Protein AF-A0A965IN79-F1 (afdb_monomer_lite)

Secondary structure (DSSP, 8-state):
-EEEE-TTSPEEEE-TT---HHHHHHHTT--GGGGS-SSSSTTTS--TTS--S--SS-HHHHHHHHHHHHHHHHHHHHHHHTTPPPPHHHHHHHHHHHHHHHHHHHHHT-

Sequence (110 aa):
MAIREADDGRVLLHCFAGCETASVLGAVGMDMTDLFPPDRKRQEYPVTGKPAMKPAFFASDLMRIIHFEALVVQIVAFDLANGKPVTEETRERMLTAYERIDEAVRYANV

Foldseek 3Di:
DDWDQDPQGFIDDDDPVPDDPQVVQVVVPHGPPVRHDPPPCVVVPPPPDPPPPPQPDDPVRLVVLLVVLVVLLVVVVVCVVVVHDQDPVSVVSNVVSVVSNVVSCVSVVD

pLDDT: mean 86.66, std 14.9, range [46.75, 98.31]

Radius of gyration: 29.57 Å; chains: 1; bounding box: 60×20×70 Å

Structure (mmCIF, N/CA/C/O backbone):
data_AF-A0A965IN79-F1
#
_entry.id   AF-A0A965IN79-F1
#
loop_
_atom_site.group_PDB
_atom_site.id
_atom_site.type_symbol
_atom_site.label_atom_id
_atom_site.label_alt_id
_atom_site.label_comp_id
_atom_site.label_asym_id
_atom_site.label_entity_id
_atom_site.label_seq_id
_atom_site.pdbx_PDB_ins_code
_atom_site.Cartn_x
_atom_site.Cartn_y
_atom_site.Cartn_z
_atom_site.occupancy
_atom_site.B_iso_or_equiv
_atom_site.auth_seq_id
_atom_site.auth_comp_id
_atom_site.auth_asym_id
_atom_site.auth_atom_id
_atom_site.pdbx_PDB_model_num
ATOM 1 N N . MET A 1 1 ? 41.118 -10.030 -38.357 1.00 83.12 1 MET A N 1
ATOM 2 C CA . MET A 1 1 ? 39.877 -9.260 -38.110 1.00 83.12 1 MET A CA 1
ATOM 3 C C . MET A 1 1 ? 38.918 -9.542 -39.256 1.00 83.12 1 M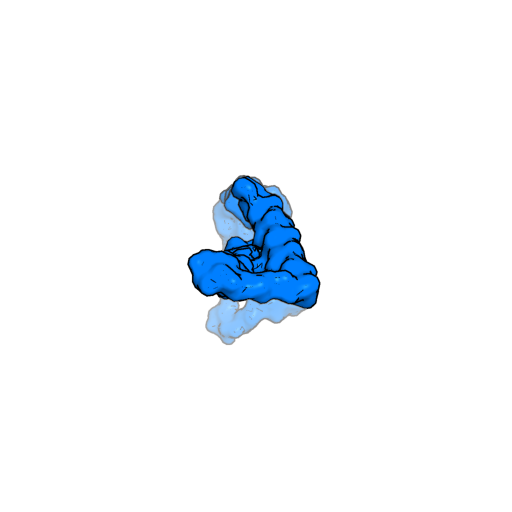ET A C 1
ATOM 5 O O . MET A 1 1 ? 39.407 -9.704 -40.366 1.00 83.12 1 MET A O 1
ATOM 9 N N . ALA A 1 2 ? 37.614 -9.659 -39.005 1.00 90.25 2 ALA A N 1
ATOM 10 C CA . ALA A 1 2 ? 36.589 -9.835 -40.038 1.00 90.25 2 ALA A CA 1
ATOM 11 C C . ALA A 1 2 ? 35.523 -8.740 -39.926 1.00 90.25 2 ALA A C 1
ATOM 13 O O . ALA A 1 2 ? 35.146 -8.367 -38.814 1.00 90.25 2 ALA A O 1
ATOM 14 N N . ILE A 1 3 ? 35.058 -8.253 -41.079 1.00 92.56 3 ILE A N 1
ATOM 15 C CA . ILE A 1 3 ? 33.974 -7.275 -41.206 1.00 92.56 3 ILE A CA 1
ATOM 16 C C . ILE A 1 3 ? 33.019 -7.782 -42.285 1.00 92.56 3 ILE A C 1
ATOM 18 O O . ILE A 1 3 ? 33.473 -8.167 -43.363 1.00 92.56 3 ILE A O 1
ATOM 22 N N . ARG A 1 4 ? 31.716 -7.810 -42.004 1.00 93.50 4 ARG A N 1
ATOM 23 C CA . ARG A 1 4 ? 30.691 -8.200 -42.978 1.00 93.50 4 ARG A CA 1
ATOM 24 C C . ARG A 1 4 ? 29.404 -7.417 -42.755 1.00 93.50 4 ARG A C 1
ATOM 26 O O . ARG A 1 4 ? 28.977 -7.259 -41.619 1.00 93.50 4 ARG A O 1
ATOM 33 N N . GLU A 1 5 ? 28.755 -7.013 -43.839 1.00 92.50 5 GLU A N 1
ATOM 34 C CA . GLU A 1 5 ? 27.378 -6.520 -43.812 1.00 92.50 5 GLU A CA 1
ATOM 35 C C . GLU A 1 5 ? 26.395 -7.704 -43.843 1.00 92.50 5 GLU A C 1
ATOM 37 O O . GLU A 1 5 ? 26.535 -8.634 -44.645 1.00 92.50 5 GLU A O 1
ATOM 42 N N . ALA A 1 6 ? 25.441 -7.710 -42.916 1.00 88.38 6 ALA A N 1
ATOM 43 C CA . ALA A 1 6 ? 24.333 -8.652 -42.889 1.00 88.38 6 ALA A CA 1
ATOM 44 C C . ALA A 1 6 ? 23.234 -8.206 -43.863 1.00 88.38 6 ALA A C 1
ATOM 46 O O . ALA A 1 6 ? 23.076 -7.016 -44.120 1.00 88.38 6 ALA A O 1
ATOM 47 N N . ASP A 1 7 ? 22.405 -9.148 -44.316 1.00 86.44 7 ASP A N 1
ATOM 48 C CA . ASP A 1 7 ? 21.307 -8.902 -45.275 1.00 86.44 7 ASP A CA 1
ATOM 49 C C . ASP A 1 7 ? 20.280 -7.860 -44.786 1.00 86.44 7 ASP A C 1
ATOM 51 O O . ASP A 1 7 ? 19.432 -7.371 -45.527 1.00 86.44 7 ASP A O 1
ATOM 55 N N . ASP A 1 8 ? 20.366 -7.519 -43.507 1.00 79.69 8 ASP A N 1
ATOM 56 C CA . ASP A 1 8 ? 19.473 -6.653 -42.773 1.00 79.69 8 ASP A CA 1
ATOM 57 C C . ASP A 1 8 ? 20.100 -5.280 -42.431 1.00 79.69 8 ASP A C 1
ATOM 59 O O . ASP A 1 8 ? 19.588 -4.550 -41.572 1.00 79.69 8 ASP A O 1
ATOM 63 N N . GLY A 1 9 ? 21.220 -4.958 -43.093 1.00 85.25 9 GLY A N 1
ATOM 64 C CA . GLY A 1 9 ? 21.935 -3.680 -43.055 1.00 85.25 9 GLY A CA 1
ATOM 65 C C . GLY A 1 9 ? 22.851 -3.474 -41.847 1.00 85.25 9 GLY A C 1
ATOM 66 O O . GLY A 1 9 ? 23.405 -2.390 -41.691 1.00 85.25 9 GLY A O 1
ATOM 67 N N . ARG A 1 10 ? 22.993 -4.464 -40.954 1.00 90.50 10 ARG A N 1
ATOM 68 C CA . ARG A 1 10 ? 23.922 -4.389 -39.811 1.00 90.50 10 ARG A CA 1
ATOM 69 C C . ARG A 1 10 ? 25.344 -4.741 -40.230 1.00 90.50 10 ARG A C 1
ATOM 71 O O . ARG A 1 10 ? 25.551 -5.696 -40.974 1.00 90.50 10 ARG A O 1
ATOM 78 N N . VAL A 1 11 ? 26.327 -4.056 -39.659 1.00 92.12 11 VAL A N 1
ATOM 79 C CA . VAL A 1 11 ? 27.747 -4.380 -39.825 1.00 92.12 11 VAL A CA 1
ATOM 80 C C . VAL A 1 11 ? 28.210 -5.260 -38.664 1.00 92.12 11 VAL A C 1
ATOM 82 O O . VAL A 1 11 ? 28.186 -4.861 -37.502 1.00 92.12 11 VAL A O 1
ATOM 85 N N . LEU A 1 12 ? 28.644 -6.480 -38.978 1.00 92.44 12 LEU A N 1
ATOM 86 C CA . LEU A 1 12 ? 29.255 -7.412 -38.037 1.00 92.44 12 LEU A CA 1
ATOM 87 C C . LEU A 1 12 ? 30.772 -7.230 -38.043 1.00 92.44 12 LEU A C 1
ATOM 89 O O . LEU A 1 12 ? 31.426 -7.437 -39.066 1.00 92.44 12 LEU A O 1
ATOM 93 N N . LEU A 1 13 ? 31.323 -6.897 -36.878 1.00 92.44 13 LEU A N 1
ATOM 94 C CA . LEU A 1 13 ? 32.755 -6.780 -36.633 1.00 92.44 13 LEU A CA 1
ATOM 95 C C . LEU A 1 13 ? 33.209 -7.911 -35.702 1.00 92.44 13 LEU A C 1
ATOM 97 O O . LEU A 1 13 ? 32.624 -8.112 -34.641 1.00 92.44 13 LEU A O 1
ATOM 101 N N . HIS A 1 14 ? 34.272 -8.629 -36.066 1.00 90.69 14 HIS A N 1
ATOM 102 C CA . HIS A 1 14 ? 34.883 -9.631 -35.193 1.00 90.69 14 HIS A CA 1
ATOM 103 C C . HIS A 1 14 ? 36.410 -9.520 -35.177 1.00 90.69 14 HIS A C 1
ATOM 105 O O . HIS A 1 14 ? 37.097 -9.715 -36.192 1.00 90.69 14 HIS A O 1
ATOM 111 N N . CYS A 1 15 ? 36.967 -9.246 -33.996 1.00 92.00 15 CYS A N 1
ATOM 112 C CA . CYS A 1 15 ? 38.405 -9.270 -33.775 1.00 92.00 15 CYS A CA 1
ATOM 113 C C . CYS A 1 15 ? 38.848 -10.627 -33.210 1.00 92.00 15 CYS A C 1
ATOM 115 O O . CYS A 1 15 ? 38.649 -10.921 -32.038 1.00 92.00 15 CYS A O 1
ATOM 117 N N . PHE A 1 16 ? 39.534 -11.431 -34.026 1.00 90.94 16 PHE A N 1
ATOM 118 C CA . PHE A 1 16 ? 40.084 -12.730 -33.605 1.00 90.94 16 PHE A CA 1
ATOM 119 C C . PHE A 1 16 ? 41.222 -12.634 -32.576 1.00 90.94 16 PHE A C 1
ATOM 121 O O . PHE A 1 16 ? 41.614 -13.650 -32.018 1.00 90.94 16 PHE A O 1
ATOM 128 N N . ALA A 1 17 ? 41.752 -11.433 -32.330 1.00 91.69 17 ALA A N 1
ATOM 129 C CA . ALA A 1 17 ? 42.748 -11.185 -31.290 1.00 91.69 17 ALA A CA 1
ATOM 130 C C . ALA A 1 17 ? 42.119 -10.839 -29.923 1.00 91.69 17 ALA A C 1
ATOM 132 O O . ALA A 1 17 ? 42.850 -10.559 -28.980 1.00 91.69 17 ALA A O 1
ATOM 133 N N . GLY A 1 18 ? 40.782 -10.836 -29.808 1.00 89.38 18 GLY A N 1
ATOM 134 C CA . GLY A 1 18 ? 40.074 -10.577 -28.548 1.00 89.38 18 GLY A CA 1
ATOM 135 C C . GLY A 1 18 ? 39.924 -9.099 -28.180 1.00 89.38 18 GLY A C 1
ATOM 136 O O . GLY A 1 18 ? 39.587 -8.790 -27.042 1.00 89.38 18 GLY A O 1
ATOM 137 N N . CYS A 1 19 ? 40.175 -8.176 -29.113 1.00 92.62 19 CYS A N 1
ATOM 138 C CA . CYS A 1 19 ? 39.975 -6.750 -28.860 1.00 92.62 19 CYS A CA 1
ATOM 139 C C . CYS A 1 19 ? 38.495 -6.428 -28.624 1.00 92.62 19 CYS A C 1
ATOM 141 O O . CYS A 1 19 ? 37.616 -6.960 -29.308 1.00 92.62 19 CYS A O 1
ATOM 143 N N . GLU A 1 20 ? 38.237 -5.491 -27.716 1.00 92.12 20 GLU A N 1
ATOM 144 C CA . GLU A 1 20 ? 36.904 -4.938 -27.523 1.00 92.12 20 GLU A CA 1
ATOM 145 C C . GLU A 1 20 ? 36.458 -4.171 -28.777 1.00 92.12 20 GLU A C 1
ATOM 147 O O . GLU A 1 20 ? 37.211 -3.386 -29.357 1.00 92.12 20 GLU A O 1
ATOM 152 N N . THR A 1 21 ? 35.212 -4.398 -29.201 1.00 91.25 21 THR A N 1
ATOM 153 C CA . THR A 1 21 ? 34.650 -3.788 -30.419 1.00 91.25 21 THR A CA 1
ATOM 154 C C . THR A 1 21 ? 34.673 -2.260 -30.340 1.00 91.25 21 THR A C 1
ATOM 156 O O . THR A 1 21 ? 35.097 -1.611 -31.292 1.00 91.25 21 THR A O 1
ATOM 159 N N . ALA A 1 22 ? 34.322 -1.686 -29.185 1.00 92.12 22 ALA A N 1
ATOM 160 C CA . ALA A 1 22 ? 34.337 -0.242 -28.964 1.00 92.12 22 ALA A CA 1
ATOM 161 C C . ALA A 1 22 ? 35.735 0.377 -29.148 1.00 92.12 22 ALA A C 1
ATOM 163 O O . ALA A 1 22 ? 35.855 1.451 -29.732 1.00 92.12 22 ALA A O 1
ATOM 164 N N . SER A 1 23 ? 36.805 -0.307 -28.723 1.00 91.69 23 SER A N 1
ATOM 165 C CA . SER A 1 23 ? 38.177 0.180 -28.921 1.00 91.69 23 SER A CA 1
ATOM 166 C C . SER A 1 23 ? 38.572 0.218 -30.398 1.00 91.69 23 SER A C 1
ATOM 168 O O . SER A 1 23 ? 39.256 1.144 -30.829 1.00 91.69 23 SER A O 1
ATOM 170 N N . VAL A 1 24 ? 38.136 -0.774 -31.181 1.00 91.56 24 VAL A N 1
ATOM 171 C CA . VAL A 1 24 ? 38.402 -0.824 -32.626 1.00 91.56 24 VAL A CA 1
ATOM 172 C C . VAL A 1 24 ? 37.665 0.302 -33.352 1.00 91.56 24 VAL A C 1
ATOM 174 O O . VAL A 1 24 ? 38.267 0.969 -34.186 1.00 91.56 24 VAL A O 1
ATOM 177 N N . LEU A 1 25 ? 36.398 0.544 -33.006 1.00 92.50 25 LEU A N 1
ATOM 178 C CA . LEU A 1 25 ? 35.605 1.640 -33.575 1.00 92.50 25 LEU A CA 1
ATOM 179 C C . LEU A 1 25 ? 36.180 3.010 -33.203 1.00 92.50 25 LEU A C 1
ATOM 181 O O . LEU A 1 25 ? 36.389 3.849 -34.078 1.00 92.50 25 LEU A O 1
ATOM 185 N N . GLY A 1 26 ? 36.542 3.201 -31.933 1.00 93.06 26 GLY A N 1
ATOM 186 C CA . GLY A 1 26 ? 37.148 4.442 -31.459 1.00 93.06 26 GLY A CA 1
ATOM 187 C C . GLY A 1 26 ? 38.465 4.774 -32.166 1.00 93.06 26 GLY A C 1
ATOM 188 O O . GLY A 1 26 ? 38.719 5.937 -32.471 1.00 93.06 26 GLY A O 1
ATOM 189 N N . ALA A 1 27 ? 39.276 3.766 -32.510 1.00 92.44 27 ALA A N 1
ATOM 190 C CA . ALA A 1 27 ? 40.518 3.963 -33.260 1.00 92.44 27 ALA A CA 1
ATOM 191 C C . ALA A 1 27 ? 40.299 4.503 -34.687 1.00 92.44 27 ALA A C 1
ATOM 193 O O . ALA A 1 27 ? 41.198 5.135 -35.240 1.00 92.44 27 ALA A O 1
ATOM 194 N N . VAL A 1 28 ? 39.121 4.270 -35.276 1.00 90.88 28 VAL A N 1
ATOM 195 C CA . VAL A 1 28 ? 38.743 4.759 -36.615 1.00 90.88 28 VAL A CA 1
ATOM 196 C C . VAL A 1 28 ? 37.729 5.908 -36.571 1.00 90.88 28 VAL A C 1
ATOM 198 O O . VAL A 1 28 ? 37.226 6.315 -37.614 1.00 90.88 28 VAL A O 1
ATOM 201 N N . GLY A 1 29 ? 37.450 6.459 -35.385 1.00 92.50 29 GLY A N 1
ATOM 202 C CA . GLY A 1 29 ? 36.523 7.580 -35.213 1.00 92.50 29 GLY A CA 1
ATOM 203 C C . GLY A 1 29 ? 35.053 7.218 -35.439 1.00 92.50 29 GLY A C 1
ATOM 204 O O . GLY A 1 29 ? 34.272 8.091 -35.803 1.00 92.50 29 GLY A O 1
ATOM 205 N N . MET A 1 30 ? 34.691 5.950 -35.246 1.00 92.69 30 MET A N 1
ATOM 206 C CA . MET A 1 30 ? 33.316 5.455 -35.328 1.00 92.69 30 MET A CA 1
ATOM 207 C C . MET A 1 30 ? 32.765 5.152 -33.934 1.00 92.69 30 MET A C 1
ATOM 209 O O . MET A 1 30 ? 33.516 4.874 -32.995 1.00 92.69 30 MET A O 1
ATOM 213 N N . ASP A 1 31 ? 31.444 5.145 -33.818 1.00 89.44 31 ASP A N 1
ATOM 214 C CA . ASP A 1 31 ? 30.704 4.743 -32.627 1.00 89.44 31 ASP A CA 1
ATOM 215 C C . ASP A 1 31 ? 29.965 3.409 -32.859 1.00 89.44 31 ASP A C 1
ATOM 217 O O . ASP A 1 31 ? 29.750 2.967 -33.988 1.00 89.44 31 ASP A O 1
ATOM 221 N N . MET A 1 32 ? 29.550 2.740 -31.778 1.00 88.38 32 MET A N 1
ATOM 222 C CA . MET A 1 32 ? 28.723 1.526 -31.840 1.00 88.38 32 MET A CA 1
ATOM 223 C C . MET A 1 32 ? 27.440 1.722 -32.654 1.00 88.38 32 MET A C 1
ATOM 225 O O . MET A 1 32 ? 26.961 0.777 -33.278 1.00 88.38 32 MET A O 1
ATOM 229 N N . THR A 1 33 ? 26.876 2.927 -32.643 1.00 88.44 33 THR A N 1
ATOM 230 C CA . THR A 1 33 ? 25.669 3.279 -33.400 1.00 88.44 33 THR A CA 1
ATOM 231 C C . THR A 1 33 ? 25.862 3.214 -34.915 1.00 88.44 33 THR A C 1
ATOM 233 O O . THR A 1 33 ? 24.921 2.837 -35.613 1.00 88.44 33 THR A O 1
ATOM 236 N N . ASP A 1 34 ? 27.077 3.451 -35.416 1.00 88.06 34 ASP A N 1
ATOM 237 C CA . ASP A 1 34 ? 27.400 3.406 -36.849 1.00 88.06 34 ASP A CA 1
ATOM 238 C C . ASP A 1 34 ? 27.372 1.980 -37.427 1.00 88.06 34 ASP A C 1
ATOM 240 O O . ASP A 1 34 ? 27.307 1.793 -38.642 1.00 88.06 34 ASP A O 1
ATOM 244 N N . LEU A 1 35 ? 27.399 0.950 -36.571 1.00 90.56 35 LEU A N 1
ATOM 245 C CA . LEU A 1 35 ? 27.276 -0.452 -36.990 1.00 90.56 35 LEU A CA 1
ATOM 246 C C . LEU A 1 35 ? 25.839 -0.857 -37.343 1.00 90.56 35 LEU A C 1
ATOM 248 O O . LEU A 1 35 ? 25.608 -1.968 -37.835 1.00 90.56 35 LEU A O 1
ATOM 252 N N . PHE A 1 36 ? 24.862 0.007 -37.071 1.00 88.19 36 PHE A N 1
ATOM 253 C CA . PHE A 1 36 ? 23.450 -0.276 -37.272 1.00 88.19 36 PHE A CA 1
ATOM 254 C C . PHE A 1 36 ? 22.857 0.666 -38.323 1.00 88.19 36 PHE A C 1
ATOM 256 O O . PHE A 1 36 ? 23.183 1.851 -38.351 1.00 88.19 36 PHE A O 1
ATOM 263 N N . PRO A 1 37 ? 21.942 0.175 -39.176 1.00 82.81 37 PRO A N 1
ATOM 264 C CA . PRO A 1 37 ? 21.309 1.024 -40.169 1.00 82.81 37 PRO A CA 1
ATOM 265 C C . PRO A 1 37 ? 20.448 2.092 -39.472 1.00 82.81 37 PRO A C 1
ATOM 267 O O . PRO A 1 37 ? 19.712 1.754 -38.534 1.00 82.81 37 PRO A O 1
ATOM 270 N N . PRO A 1 38 ? 20.470 3.353 -39.941 1.00 69.56 38 PRO A N 1
ATOM 271 C CA . PRO A 1 38 ? 19.612 4.401 -39.409 1.00 69.56 38 PRO A CA 1
ATOM 272 C C . PRO A 1 38 ? 18.139 4.012 -39.615 1.00 69.56 38 PRO A C 1
ATOM 274 O O . PRO A 1 38 ? 17.659 3.833 -40.733 1.00 69.56 38 PRO A O 1
ATOM 277 N N . ASP A 1 39 ? 17.440 3.803 -38.502 1.00 63.09 39 ASP A N 1
ATOM 278 C CA . ASP A 1 39 ? 15.981 3.734 -38.356 1.00 63.09 39 ASP A CA 1
ATOM 279 C C . ASP A 1 39 ? 15.160 2.715 -39.168 1.00 63.09 39 ASP A C 1
ATOM 281 O O . ASP A 1 39 ? 13.935 2.696 -39.046 1.00 63.09 39 ASP A O 1
ATOM 285 N N . ARG A 1 40 ? 15.759 1.765 -39.894 1.00 55.72 40 ARG A N 1
ATOM 286 C CA . ARG A 1 40 ? 14.960 0.728 -40.585 1.00 55.72 40 ARG A CA 1
ATOM 287 C C . ARG A 1 40 ? 14.410 -0.380 -39.677 1.00 55.72 40 ARG A C 1
ATOM 289 O O . ARG A 1 40 ? 13.424 -1.013 -40.028 1.00 55.72 40 ARG A O 1
ATOM 296 N N . LYS A 1 41 ? 14.987 -0.587 -38.487 1.00 51.19 41 LYS A N 1
ATOM 297 C CA . LYS A 1 41 ? 14.670 -1.733 -37.604 1.00 51.19 41 LYS A CA 1
ATOM 298 C C . LYS A 1 41 ? 14.067 -1.413 -36.248 1.00 51.19 41 LYS A C 1
ATOM 300 O O . LYS A 1 41 ? 13.764 -2.325 -35.480 1.00 51.19 41 LYS A O 1
ATOM 305 N N . ARG A 1 42 ? 13.813 -0.139 -35.951 1.00 52.25 42 ARG A N 1
ATOM 306 C CA . ARG A 1 42 ? 12.960 0.199 -34.802 1.00 52.25 42 ARG A CA 1
ATOM 307 C C . ARG A 1 42 ? 11.491 -0.195 -35.048 1.00 52.25 42 ARG A C 1
ATOM 309 O O . ARG A 1 42 ? 10.719 -0.231 -34.100 1.00 52.25 42 ARG A O 1
ATOM 316 N N . GLN A 1 43 ? 11.124 -0.521 -36.294 1.00 53.47 43 GLN A N 1
ATOM 317 C CA . GLN A 1 43 ? 9.807 -1.055 -36.662 1.00 53.47 43 GLN A CA 1
ATOM 318 C C . GLN A 1 43 ? 9.660 -2.564 -36.403 1.00 53.47 43 GLN A C 1
ATOM 320 O O . GLN A 1 43 ? 8.544 -3.029 -36.200 1.00 53.47 43 GLN A O 1
ATOM 325 N N . GLU A 1 44 ? 10.762 -3.322 -36.401 1.00 49.00 44 GLU A N 1
ATOM 326 C CA . GLU A 1 44 ? 10.732 -4.794 -36.378 1.00 49.00 44 GLU A CA 1
ATOM 327 C C . GLU A 1 44 ? 10.947 -5.385 -34.977 1.00 49.00 44 GLU A C 1
ATOM 329 O O . GLU A 1 44 ? 10.581 -6.527 -34.713 1.00 49.00 44 GLU A O 1
ATOM 334 N N . TYR A 1 45 ? 11.463 -4.584 -34.039 1.00 47.91 45 TYR A N 1
ATOM 335 C CA . TYR A 1 45 ? 11.239 -4.857 -32.626 1.00 47.91 45 TYR A CA 1
ATOM 336 C C . TYR A 1 45 ? 9.807 -4.456 -32.294 1.00 47.91 45 TYR A C 1
ATOM 338 O O . TYR A 1 45 ? 9.472 -3.276 -32.444 1.00 47.91 45 TYR A O 1
ATOM 346 N N . PRO A 1 46 ? 8.964 -5.374 -31.792 1.00 46.75 46 PRO A N 1
ATOM 347 C CA . PRO A 1 46 ? 7.705 -4.975 -31.210 1.00 46.75 46 PRO A CA 1
ATOM 348 C C . PRO A 1 46 ? 8.022 -3.951 -30.122 1.00 46.75 46 PRO A C 1
ATOM 350 O O . PRO A 1 46 ? 8.560 -4.277 -29.066 1.00 46.75 46 PRO A O 1
ATOM 353 N N . VAL A 1 47 ? 7.628 -2.699 -30.333 1.00 51.38 47 VAL A N 1
ATOM 354 C CA . VAL A 1 47 ? 7.481 -1.723 -29.248 1.00 51.38 47 VAL A CA 1
ATOM 355 C C . VAL A 1 47 ? 6.236 -2.096 -28.413 1.00 51.38 47 VAL A C 1
ATOM 357 O O . VAL A 1 47 ? 5.606 -1.253 -27.788 1.00 51.38 47 VAL A O 1
ATOM 360 N N . THR A 1 48 ? 5.852 -3.377 -28.364 1.00 51.31 48 THR A N 1
ATOM 361 C CA . THR A 1 48 ? 4.918 -3.945 -27.390 1.00 51.31 48 THR A CA 1
ATOM 362 C C . THR A 1 48 ? 5.698 -4.198 -26.104 1.00 51.31 48 THR A C 1
ATOM 364 O O . THR A 1 48 ? 5.976 -5.331 -25.721 1.00 51.31 48 THR A O 1
ATOM 367 N N . GLY A 1 49 ? 6.183 -3.121 -25.499 1.00 52.66 49 GLY A N 1
ATOM 368 C CA . GLY A 1 49 ? 7.120 -3.239 -24.389 1.00 52.66 49 GLY A CA 1
ATOM 369 C C . GLY A 1 49 ? 7.877 -1.971 -24.039 1.00 52.66 49 GLY A C 1
ATOM 370 O O . GLY A 1 49 ? 8.824 -2.052 -23.264 1.00 52.66 49 GLY A O 1
ATOM 371 N N . LYS A 1 50 ? 7.474 -0.785 -24.531 1.00 47.34 50 LYS A N 1
ATOM 372 C CA . LYS A 1 50 ? 7.720 0.406 -23.705 1.00 47.34 50 LYS A CA 1
ATOM 373 C C . LYS A 1 50 ? 7.069 0.075 -22.367 1.00 47.34 50 LYS A C 1
ATOM 375 O O . LYS A 1 50 ? 5.859 -0.167 -22.389 1.00 47.34 50 LYS A O 1
ATOM 380 N N . PRO A 1 51 ? 7.816 -0.033 -21.252 1.00 49.91 51 PRO A N 1
ATOM 381 C CA . PRO A 1 51 ? 7.164 -0.238 -19.978 1.00 49.91 51 PRO A CA 1
ATOM 382 C C . PRO A 1 51 ? 6.145 0.889 -19.870 1.00 49.91 51 PRO A C 1
ATOM 384 O O . PRO A 1 51 ? 6.506 2.066 -19.992 1.00 49.91 51 PRO A O 1
ATOM 387 N N . ALA A 1 52 ? 4.869 0.516 -19.728 1.00 60.66 52 ALA A N 1
ATOM 388 C CA . ALA A 1 52 ? 3.885 1.416 -19.161 1.00 60.66 52 ALA A CA 1
ATOM 389 C C . ALA A 1 52 ? 4.596 2.094 -17.991 1.00 60.66 52 ALA A C 1
ATOM 391 O O . ALA A 1 52 ? 5.284 1.394 -17.239 1.00 60.66 52 ALA A O 1
ATOM 392 N N . MET A 1 53 ? 4.567 3.431 -17.966 1.00 61.09 53 MET A N 1
ATOM 393 C CA . MET A 1 53 ? 5.212 4.263 -16.950 1.00 61.09 53 MET A CA 1
ATOM 394 C C . MET A 1 53 ? 5.308 3.477 -15.646 1.00 61.09 53 MET A C 1
ATOM 396 O O . MET A 1 53 ? 4.265 3.010 -15.185 1.00 61.09 53 MET A O 1
ATOM 400 N N . LYS A 1 54 ? 6.538 3.222 -15.153 1.00 62.69 54 LYS A N 1
ATOM 401 C CA . LYS A 1 54 ? 6.744 2.339 -13.992 1.00 62.69 54 LYS A CA 1
ATOM 402 C C . LYS A 1 54 ? 5.681 2.704 -12.957 1.00 62.69 54 LYS A C 1
ATOM 404 O O . LYS A 1 54 ? 5.598 3.892 -12.628 1.00 62.69 54 LYS A O 1
ATOM 409 N N . PRO A 1 55 ? 4.833 1.752 -12.537 1.00 71.50 55 PRO A N 1
ATOM 410 C CA . PRO A 1 55 ? 3.752 2.091 -11.635 1.00 71.50 55 PRO A CA 1
ATOM 411 C C . PRO A 1 55 ? 4.375 2.713 -10.387 1.00 71.50 55 PRO A C 1
ATOM 413 O O . PRO A 1 55 ? 5.459 2.300 -9.968 1.00 71.50 55 PRO A O 1
ATOM 416 N N . ALA A 1 56 ? 3.725 3.739 -9.833 1.00 80.62 56 ALA A N 1
ATOM 417 C CA . ALA A 1 56 ? 4.242 4.433 -8.653 1.00 80.62 56 ALA A CA 1
ATOM 418 C C . ALA A 1 56 ? 4.503 3.452 -7.493 1.00 80.62 56 ALA A C 1
ATOM 420 O O . ALA A 1 56 ? 5.453 3.635 -6.737 1.00 80.62 56 ALA A O 1
ATOM 421 N N . PHE A 1 57 ? 3.707 2.378 -7.426 1.00 86.38 57 PHE A N 1
ATOM 422 C CA . PHE A 1 57 ? 3.851 1.264 -6.496 1.00 86.38 57 PHE A CA 1
ATOM 423 C C . PHE A 1 57 ? 3.659 -0.069 -7.219 1.00 86.38 57 PHE A C 1
ATOM 425 O O . PHE A 1 57 ? 2.800 -0.185 -8.097 1.00 86.38 57 PHE A O 1
ATOM 432 N N . PHE A 1 58 ? 4.417 -1.098 -6.838 1.00 90.00 58 PHE A N 1
ATOM 433 C CA . PHE A 1 58 ? 4.110 -2.459 -7.272 1.00 90.00 58 PHE A CA 1
ATOM 434 C C . PHE A 1 58 ? 2.954 -3.029 -6.445 1.00 90.00 58 PHE A C 1
ATOM 436 O O . PHE A 1 58 ? 2.743 -2.649 -5.294 1.00 90.00 58 PHE A O 1
ATOM 443 N N . ALA A 1 59 ? 2.234 -4.010 -6.998 1.00 89.94 59 ALA A N 1
ATOM 444 C CA . ALA A 1 59 ? 1.156 -4.692 -6.277 1.00 89.94 59 ALA A CA 1
ATOM 445 C C . ALA A 1 59 ? 1.630 -5.270 -4.931 1.00 89.94 59 ALA A C 1
ATOM 447 O O . ALA A 1 59 ? 0.908 -5.207 -3.942 1.00 89.94 59 ALA A O 1
ATOM 448 N N . SER A 1 60 ? 2.868 -5.771 -4.858 1.00 93.38 60 SER A N 1
ATOM 449 C CA . SER A 1 60 ? 3.469 -6.243 -3.606 1.00 93.38 60 SER A CA 1
ATOM 450 C C . SER A 1 60 ? 3.583 -5.152 -2.543 1.00 93.38 60 SER A C 1
ATOM 452 O O . SER A 1 60 ? 3.433 -5.448 -1.361 1.00 93.38 60 SER A O 1
ATOM 454 N N . ASP A 1 61 ? 3.836 -3.906 -2.940 1.00 94.19 61 ASP A N 1
ATOM 455 C CA . ASP A 1 61 ? 3.948 -2.784 -2.008 1.00 94.19 61 ASP A CA 1
ATOM 456 C C . ASP A 1 61 ? 2.570 -2.427 -1.448 1.00 94.19 61 ASP A C 1
ATOM 458 O O . ASP A 1 61 ? 2.400 -2.351 -0.231 1.00 94.19 61 ASP A O 1
ATOM 462 N N . LEU A 1 62 ? 1.560 -2.334 -2.321 1.00 95.25 62 LEU A N 1
ATOM 463 C CA . LEU A 1 62 ? 0.166 -2.112 -1.920 1.00 95.25 62 LEU A CA 1
ATOM 464 C C . LEU A 1 62 ? -0.340 -3.230 -0.999 1.00 95.25 62 LEU A C 1
ATOM 466 O O . LEU A 1 62 ? -0.948 -2.958 0.034 1.00 95.25 62 LEU A O 1
ATOM 470 N N . MET A 1 63 ? -0.011 -4.488 -1.306 1.00 95.88 63 MET A N 1
ATOM 471 C CA . MET A 1 63 ? -0.373 -5.631 -0.463 1.00 95.88 63 MET A CA 1
ATOM 472 C C . MET A 1 63 ? 0.273 -5.574 0.923 1.00 95.88 63 MET A C 1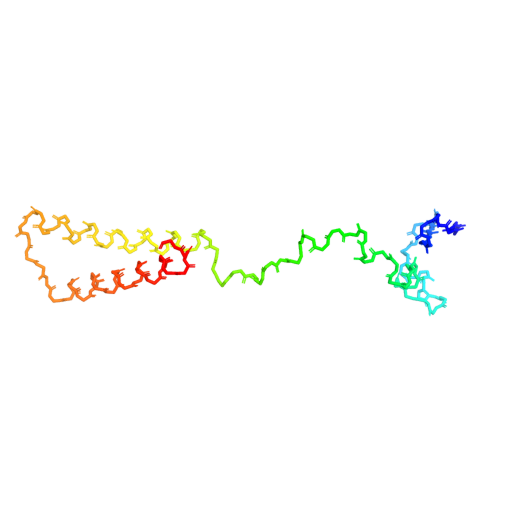
ATOM 474 O O . MET A 1 63 ? -0.355 -5.979 1.900 1.00 95.88 63 MET A O 1
ATOM 478 N N . ARG A 1 64 ? 1.502 -5.057 1.047 1.00 97.00 64 ARG A N 1
ATOM 479 C CA . ARG A 1 64 ? 2.156 -4.877 2.356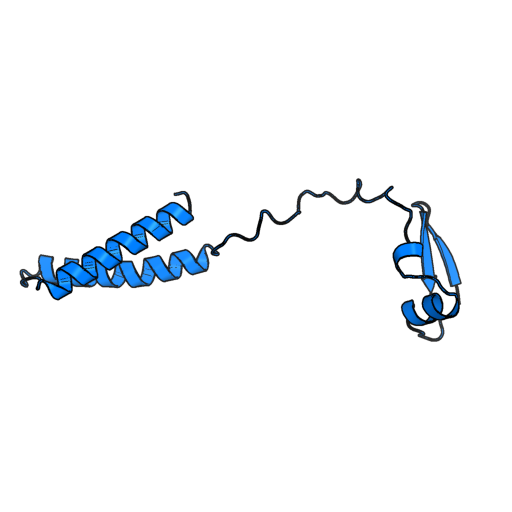 1.00 97.00 64 ARG A CA 1
ATOM 480 C C . ARG A 1 64 ? 1.473 -3.793 3.184 1.00 97.00 64 ARG A C 1
ATOM 482 O O . ARG A 1 64 ? 1.314 -3.988 4.388 1.00 97.00 64 ARG A O 1
ATOM 489 N N . ILE A 1 65 ? 1.045 -2.702 2.547 1.00 96.19 65 ILE A N 1
ATOM 490 C CA . ILE A 1 65 ? 0.261 -1.644 3.202 1.00 96.19 65 ILE A CA 1
ATOM 491 C C . ILE A 1 65 ? -1.063 -2.226 3.703 1.00 96.19 65 ILE A C 1
ATOM 493 O O . ILE A 1 65 ? -1.348 -2.160 4.898 1.00 96.19 65 ILE A O 1
ATOM 497 N N . ILE A 1 66 ? -1.826 -2.871 2.815 1.00 97.44 66 ILE A N 1
ATOM 498 C CA . ILE A 1 66 ? -3.125 -3.469 3.149 1.00 97.44 66 ILE A CA 1
ATOM 499 C C . ILE A 1 66 ? -2.979 -4.488 4.278 1.00 97.44 66 ILE A C 1
ATOM 501 O O . ILE A 1 66 ? -3.775 -4.474 5.210 1.00 97.44 66 ILE A O 1
ATOM 505 N N . HIS A 1 67 ? -1.955 -5.344 4.242 1.00 98.19 67 HIS A N 1
ATOM 506 C CA . HIS A 1 67 ? -1.729 -6.343 5.284 1.00 98.19 67 HIS A CA 1
ATOM 507 C C . HIS A 1 67 ? -1.555 -5.718 6.675 1.00 98.19 67 HIS A C 1
ATOM 509 O O . HIS A 1 67 ? -2.199 -6.154 7.630 1.00 98.19 67 HIS A O 1
ATOM 515 N N . PHE A 1 68 ? -0.704 -4.695 6.794 1.00 97.56 68 PHE A N 1
ATOM 516 C CA . PHE A 1 68 ? -0.447 -4.049 8.080 1.00 97.56 68 PHE A CA 1
ATOM 517 C C . PHE A 1 68 ? -1.682 -3.313 8.608 1.00 97.56 68 PHE A C 1
ATOM 519 O O . PHE A 1 68 ? -2.037 -3.449 9.777 1.00 97.56 68 PHE A O 1
ATOM 526 N N . GLU A 1 69 ? -2.366 -2.563 7.749 1.00 98.25 69 GLU A N 1
ATOM 527 C CA . GLU A 1 69 ? -3.549 -1.806 8.158 1.00 98.25 69 GLU A CA 1
ATOM 528 C C . GLU A 1 69 ? -4.741 -2.731 8.462 1.00 98.25 69 GLU A C 1
ATOM 530 O O . GLU A 1 69 ? -5.477 -2.500 9.421 1.00 98.25 69 GLU A O 1
ATOM 535 N N . ALA A 1 70 ? -4.885 -3.845 7.737 1.00 98.19 70 ALA A N 1
ATOM 536 C CA . ALA A 1 70 ? -5.885 -4.865 8.041 1.00 98.19 70 ALA A CA 1
ATOM 537 C C . ALA A 1 70 ? -5.657 -5.503 9.416 1.00 98.19 70 ALA A C 1
ATOM 539 O O . ALA A 1 70 ? -6.630 -5.787 10.112 1.00 98.19 70 ALA A O 1
ATOM 540 N N . LEU A 1 71 ? -4.403 -5.696 9.842 1.00 98.00 71 LEU A N 1
ATOM 541 C CA . LEU A 1 71 ? -4.097 -6.201 11.183 1.00 98.00 71 LEU A CA 1
ATOM 542 C C . LEU A 1 71 ? -4.607 -5.243 12.268 1.00 98.00 71 LEU A C 1
ATOM 544 O O . LEU A 1 71 ? -5.210 -5.685 13.244 1.00 98.00 71 LEU A O 1
ATOM 548 N N . VAL A 1 72 ? -4.416 -3.934 12.083 1.00 97.44 72 VAL A N 1
ATOM 549 C CA . VAL A 1 72 ? -4.935 -2.912 13.006 1.00 97.44 72 VAL A CA 1
ATOM 550 C C . VAL A 1 72 ? -6.457 -2.988 13.089 1.00 97.44 72 VAL A C 1
ATOM 552 O O . VAL A 1 72 ? -7.005 -3.074 14.187 1.00 97.44 72 VAL A O 1
ATOM 555 N N . VAL A 1 73 ? -7.144 -3.024 11.944 1.00 97.56 73 VAL A N 1
ATOM 556 C CA . VAL A 1 73 ? -8.609 -3.145 11.900 1.00 97.56 73 VAL A CA 1
ATOM 557 C C . VAL A 1 73 ? -9.079 -4.442 12.567 1.00 97.56 73 VAL A C 1
ATOM 559 O O . VAL A 1 73 ? -10.040 -4.416 13.331 1.00 97.56 73 VAL A O 1
ATOM 562 N N . GLN A 1 74 ? -8.392 -5.565 12.336 1.00 97.94 74 GLN A N 1
ATOM 563 C CA . GLN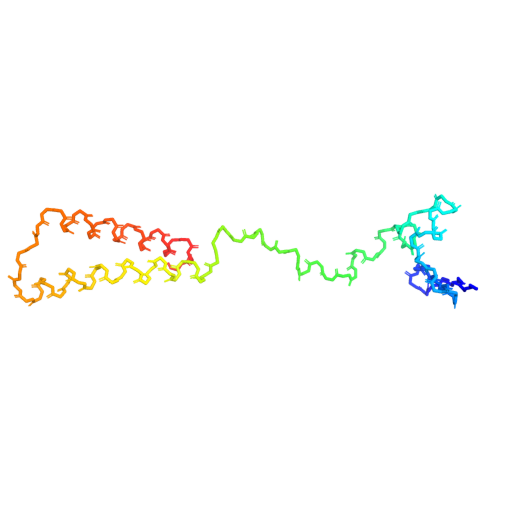 A 1 74 ? -8.718 -6.854 12.954 1.00 97.94 74 GLN A CA 1
ATOM 564 C C . GLN A 1 74 ? -8.591 -6.821 14.477 1.00 97.94 74 GLN A C 1
ATOM 566 O O . GLN A 1 74 ? -9.464 -7.352 15.158 1.00 97.94 74 GLN A O 1
ATOM 571 N N . ILE A 1 75 ? -7.546 -6.189 15.018 1.00 96.19 75 ILE A N 1
ATOM 572 C CA . ILE A 1 75 ? -7.363 -6.049 16.470 1.00 96.19 75 ILE A CA 1
ATOM 573 C C . ILE A 1 75 ? -8.526 -5.259 17.075 1.00 96.19 75 ILE A C 1
ATOM 575 O O . ILE A 1 75 ? -9.142 -5.713 18.038 1.00 96.19 75 ILE A O 1
ATOM 579 N N . VAL A 1 76 ? -8.879 -4.116 16.479 1.00 96.44 76 VAL A N 1
ATOM 580 C CA . VAL A 1 76 ? -9.980 -3.283 16.986 1.00 96.44 76 VAL A CA 1
ATOM 581 C C . VAL A 1 76 ? -11.325 -3.998 16.848 1.00 96.44 76 VAL A C 1
ATOM 583 O O . VAL A 1 76 ? -12.129 -3.984 17.779 1.00 96.44 76 VAL A O 1
ATOM 586 N N . ALA A 1 77 ? -11.561 -4.687 15.729 1.00 96.62 77 ALA A N 1
ATOM 587 C CA . ALA A 1 77 ? -12.759 -5.497 15.527 1.00 96.62 77 ALA A CA 1
ATOM 588 C C . ALA A 1 77 ? -12.861 -6.642 16.548 1.00 96.62 77 ALA A C 1
ATOM 590 O O . ALA A 1 77 ? -13.945 -6.908 17.068 1.00 96.62 77 ALA A O 1
ATOM 591 N N . PHE A 1 78 ? -11.742 -7.297 16.868 1.00 97.06 78 PHE A N 1
ATOM 592 C CA . PHE A 1 78 ? -11.685 -8.338 17.889 1.00 97.06 78 PHE A CA 1
ATOM 593 C C . PHE A 1 78 ? -12.016 -7.784 19.278 1.00 97.06 78 PHE A C 1
ATOM 595 O O . PHE A 1 78 ? -12.829 -8.366 19.995 1.00 97.06 78 PHE A O 1
ATOM 602 N N . ASP A 1 79 ? -11.430 -6.650 19.658 1.00 96.06 79 ASP A N 1
ATOM 603 C CA . ASP A 1 79 ? -11.699 -6.015 20.948 1.00 96.06 79 ASP A CA 1
ATOM 604 C C . ASP A 1 79 ? -13.168 -5.581 21.076 1.00 96.06 79 ASP A C 1
ATOM 606 O O . ASP A 1 79 ? -13.802 -5.870 22.095 1.00 96.06 79 ASP A O 1
ATOM 610 N N . LEU A 1 80 ? -13.743 -5.000 20.016 1.00 95.56 80 LEU A N 1
ATOM 611 C CA . LEU A 1 80 ? -15.171 -4.676 19.935 1.00 95.56 80 LEU A CA 1
ATOM 612 C C . LEU A 1 80 ? -16.059 -5.915 20.091 1.00 95.56 80 LEU A C 1
ATOM 614 O O . LEU A 1 80 ? -17.019 -5.891 20.861 1.00 95.56 80 LEU A O 1
ATOM 618 N N . ALA A 1 81 ? -15.730 -7.012 19.403 1.00 97.50 81 ALA A N 1
ATOM 619 C CA . ALA A 1 81 ? -16.479 -8.267 19.494 1.00 97.50 81 ALA A CA 1
ATOM 620 C C . ALA A 1 81 ? -16.443 -8.881 20.906 1.00 97.50 81 ALA A C 1
ATOM 622 O O . ALA A 1 81 ? -17.372 -9.586 21.295 1.00 97.50 81 ALA A O 1
ATOM 623 N N . ASN A 1 82 ? -15.402 -8.583 21.687 1.00 96.88 82 ASN A N 1
ATOM 624 C CA . ASN A 1 82 ? -15.263 -9.002 23.083 1.00 96.88 82 ASN A CA 1
ATOM 625 C C . ASN A 1 82 ? -15.807 -7.965 24.086 1.00 96.88 82 ASN A C 1
ATOM 627 O O . ASN A 1 82 ? -15.582 -8.096 25.289 1.00 96.88 82 ASN A O 1
ATOM 631 N N . GLY A 1 83 ? -16.512 -6.932 23.613 1.00 96.19 83 GLY A N 1
ATOM 632 C CA . GLY A 1 83 ? -17.125 -5.910 24.461 1.00 96.19 83 GLY A CA 1
ATOM 633 C C . GLY A 1 83 ? -16.126 -4.974 25.141 1.00 96.19 83 GLY A C 1
ATOM 634 O O . GLY A 1 83 ? -16.491 -4.292 26.100 1.00 96.19 83 GLY A O 1
ATOM 635 N N . LYS A 1 84 ? -14.870 -4.926 24.680 1.00 95.12 84 LYS A N 1
ATOM 636 C CA . LYS A 1 84 ? -13.906 -3.959 25.202 1.00 95.12 84 LYS A CA 1
ATOM 637 C C . LYS A 1 84 ? -14.235 -2.559 24.675 1.00 95.12 84 LYS A C 1
ATOM 639 O O . LYS A 1 84 ? -14.556 -2.404 23.494 1.00 95.12 84 LYS A O 1
ATOM 644 N N . PRO A 1 85 ? -14.136 -1.525 25.525 1.00 90.62 85 PRO A N 1
ATOM 645 C CA . PRO A 1 85 ? -14.332 -0.153 25.088 1.00 90.62 85 PRO A CA 1
ATOM 646 C C . PRO A 1 85 ? -13.180 0.283 24.176 1.00 90.62 85 PRO A C 1
ATOM 648 O O . PRO A 1 85 ? -12.010 0.062 24.487 1.00 90.62 85 PRO A O 1
ATOM 651 N N . VAL A 1 86 ? -13.512 0.939 23.065 1.00 91.69 86 VAL A N 1
ATOM 652 C CA . VAL A 1 86 ? -12.529 1.533 22.150 1.00 91.69 86 VAL A CA 1
ATOM 653 C C . VAL A 1 86 ? -12.215 2.949 22.619 1.00 91.69 86 VAL A C 1
ATOM 655 O O . VAL A 1 86 ? -13.112 3.786 22.728 1.00 91.69 86 VAL A O 1
ATOM 658 N N . THR A 1 87 ? -10.941 3.211 22.914 1.00 95.06 87 THR A N 1
ATOM 659 C CA . THR A 1 87 ? -10.470 4.552 23.283 1.00 95.06 87 THR A CA 1
ATOM 660 C C . THR A 1 87 ? -10.465 5.483 22.073 1.00 95.06 87 THR A C 1
ATOM 662 O O . THR A 1 87 ? -10.436 5.031 20.928 1.00 95.06 87 THR A O 1
ATOM 665 N N . GLU A 1 88 ? -10.454 6.793 22.322 1.00 95.50 88 GLU A N 1
ATOM 666 C CA . GLU A 1 88 ? -10.320 7.804 21.267 1.00 95.50 88 GLU A CA 1
ATOM 667 C C . GLU A 1 88 ? -9.073 7.567 20.403 1.00 95.50 88 GLU A C 1
ATOM 669 O O . GLU A 1 88 ? -9.177 7.449 19.189 1.00 95.50 88 GLU A O 1
ATOM 674 N N . GLU A 1 89 ? -7.920 7.356 21.039 1.00 95.12 89 GLU A N 1
ATOM 675 C CA . GLU A 1 89 ? -6.649 7.042 20.371 1.00 95.12 89 GLU A CA 1
ATOM 676 C C . GLU A 1 89 ? -6.749 5.799 19.468 1.00 95.12 89 GLU A C 1
ATOM 678 O O . GLU A 1 89 ? -6.260 5.780 18.337 1.00 95.12 89 GLU A O 1
ATOM 683 N N . THR A 1 90 ? -7.437 4.754 19.939 1.00 95.56 90 THR A N 1
ATOM 684 C CA . THR A 1 90 ? -7.649 3.532 19.151 1.00 95.56 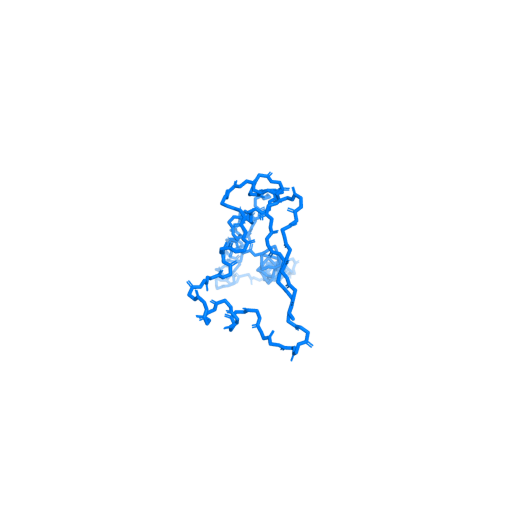90 THR A CA 1
ATOM 685 C C . THR A 1 90 ? -8.552 3.807 17.951 1.00 95.56 90 THR A C 1
ATOM 687 O O . THR A 1 90 ? -8.304 3.294 16.857 1.00 95.56 90 THR A O 1
ATOM 690 N N . ARG A 1 91 ? -9.585 4.641 18.131 1.00 95.31 91 ARG A N 1
ATOM 691 C CA . ARG A 1 91 ? -10.474 5.065 17.045 1.00 95.31 91 ARG A CA 1
ATOM 692 C C . ARG A 1 91 ? -9.713 5.859 15.989 1.00 95.31 91 ARG A C 1
ATOM 694 O O . ARG A 1 91 ? -9.861 5.559 14.809 1.00 95.31 91 ARG A O 1
ATOM 701 N N . GLU A 1 92 ? -8.885 6.817 16.394 1.00 97.69 92 GLU A N 1
ATOM 702 C CA . GLU A 1 92 ? -8.035 7.593 15.484 1.00 97.69 92 GLU A CA 1
ATOM 703 C C . GLU A 1 92 ? -7.106 6.674 14.686 1.00 97.69 92 GLU A C 1
ATOM 705 O O . GLU A 1 92 ? -7.068 6.740 13.455 1.00 97.69 92 GLU A O 1
ATOM 710 N N . ARG A 1 93 ? -6.430 5.727 15.355 1.00 97.12 93 ARG A N 1
ATOM 711 C CA . ARG A 1 93 ? -5.549 4.779 14.666 1.00 97.12 93 ARG A CA 1
ATOM 712 C C . ARG A 1 93 ? -6.303 3.875 13.689 1.00 97.12 93 ARG A C 1
ATOM 714 O O . ARG A 1 93 ? -5.772 3.580 12.613 1.00 97.12 93 ARG A O 1
ATOM 721 N N . MET A 1 94 ? -7.514 3.445 14.044 1.00 96.69 94 MET A N 1
ATOM 722 C CA . MET A 1 94 ? -8.386 2.663 13.166 1.00 96.69 94 MET A CA 1
ATOM 723 C C . MET A 1 94 ? -8.815 3.471 11.935 1.00 96.69 94 MET A C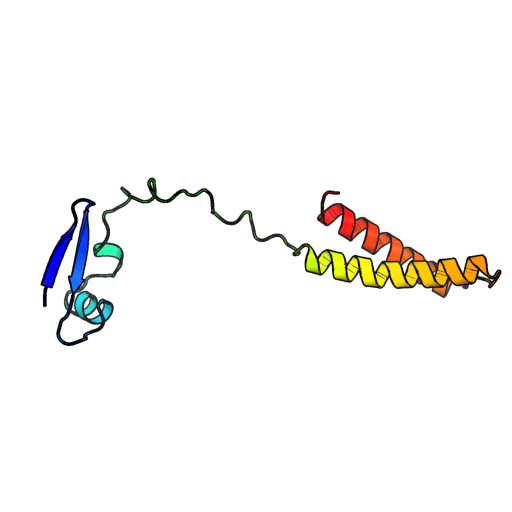 1
ATOM 725 O O . MET A 1 94 ? -8.792 2.933 10.830 1.00 96.69 94 MET A O 1
ATOM 729 N N . LEU A 1 95 ? -9.153 4.754 12.097 1.00 97.25 95 LEU A N 1
ATOM 730 C CA . LEU A 1 95 ? -9.511 5.635 10.981 1.00 97.25 95 LEU A CA 1
ATOM 731 C C . LEU A 1 95 ? -8.337 5.825 10.017 1.00 97.25 95 LEU A C 1
ATOM 733 O O . LEU A 1 95 ? -8.511 5.649 8.815 1.00 97.25 95 LEU A O 1
ATOM 737 N N . THR A 1 96 ? -7.123 6.047 10.528 1.00 98.31 96 THR A N 1
ATOM 738 C CA . THR A 1 96 ? -5.919 6.084 9.680 1.00 98.31 96 THR A CA 1
ATOM 739 C C . THR A 1 96 ? -5.702 4.766 8.926 1.00 98.31 96 THR A C 1
ATOM 741 O O . THR A 1 96 ? -5.265 4.776 7.776 1.00 98.31 96 THR A O 1
ATOM 744 N N . ALA A 1 97 ? -5.997 3.618 9.551 1.00 98.31 97 ALA A N 1
ATOM 745 C CA . ALA A 1 97 ? -5.884 2.323 8.880 1.00 98.31 97 ALA A CA 1
ATOM 746 C C . ALA A 1 97 ? -6.893 2.181 7.741 1.00 98.31 97 ALA A C 1
ATOM 748 O O . ALA A 1 97 ? -6.525 1.788 6.636 1.00 98.31 97 ALA A O 1
ATOM 749 N N . TYR A 1 98 ? -8.143 2.559 8.000 1.00 97.69 98 TYR A N 1
ATOM 750 C CA . TYR A 1 98 ? -9.199 2.602 6.997 1.00 97.69 98 TYR A CA 1
ATOM 751 C C . TYR A 1 98 ? -8.808 3.478 5.795 1.00 97.69 98 TYR A C 1
ATOM 753 O O . TYR A 1 98 ? -8.866 3.008 4.661 1.00 97.69 98 TYR A O 1
ATOM 761 N N . GLU A 1 99 ? -8.338 4.704 6.035 1.00 98.12 99 GLU A N 1
ATOM 762 C CA . GLU A 1 99 ? -7.944 5.644 4.976 1.00 98.12 99 GLU A CA 1
ATOM 763 C C . GLU A 1 99 ? -6.825 5.090 4.087 1.00 98.12 99 GLU A C 1
ATOM 765 O O . GLU A 1 99 ? -6.888 5.191 2.862 1.00 98.12 99 GLU A O 1
ATOM 770 N N . ARG A 1 100 ? -5.814 4.457 4.691 1.00 97.88 100 ARG A N 1
ATOM 771 C CA . ARG A 1 100 ? -4.684 3.870 3.957 1.00 97.88 100 ARG A CA 1
ATOM 772 C C . ARG A 1 100 ? -5.072 2.636 3.150 1.00 97.88 100 ARG A C 1
ATOM 774 O O . ARG A 1 100 ? -4.523 2.430 2.070 1.00 97.88 100 ARG A O 1
ATOM 781 N N . ILE A 1 101 ? -6.001 1.818 3.649 1.00 97.50 101 ILE A N 1
ATOM 782 C CA . ILE A 1 101 ? -6.552 0.691 2.880 1.00 97.50 101 ILE A CA 1
ATOM 783 C C . ILE A 1 101 ? -7.317 1.225 1.668 1.00 97.50 101 ILE A C 1
ATOM 785 O O . ILE A 1 101 ? -7.072 0.771 0.553 1.00 97.50 101 ILE A O 1
ATOM 789 N N . ASP A 1 102 ? -8.194 2.207 1.874 1.00 96.81 102 ASP A N 1
ATOM 790 C CA . ASP A 1 102 ? -8.983 2.840 0.813 1.00 96.81 102 ASP A CA 1
ATOM 791 C C . ASP A 1 102 ? -8.079 3.483 -0.255 1.00 96.81 102 ASP A C 1
ATOM 793 O O . ASP A 1 102 ? -8.265 3.287 -1.456 1.00 96.81 102 ASP A O 1
ATOM 797 N N . GLU A 1 103 ? -7.019 4.177 0.164 1.00 96.12 103 GLU A N 1
ATOM 798 C CA . GLU A 1 103 ? -6.015 4.721 -0.749 1.00 96.12 103 GLU A CA 1
ATOM 799 C C . GLU A 1 103 ? -5.267 3.626 -1.525 1.00 96.12 103 GLU A C 1
ATOM 801 O O . GLU A 1 103 ? -5.144 3.722 -2.748 1.00 96.12 103 GLU A O 1
ATOM 806 N N . ALA A 1 104 ? -4.813 2.561 -0.859 1.00 95.25 104 ALA A N 1
ATOM 807 C CA . ALA A 1 104 ? -4.116 1.458 -1.517 1.00 95.25 104 ALA A CA 1
ATOM 808 C C . ALA A 1 104 ? -5.002 0.732 -2.547 1.00 95.25 104 ALA A C 1
ATOM 810 O O . ALA A 1 104 ? -4.522 0.378 -3.625 1.00 95.25 104 ALA A O 1
ATOM 811 N N . VAL A 1 105 ? -6.291 0.551 -2.248 1.00 94.00 105 VAL A N 1
ATOM 812 C CA . VAL A 1 105 ? -7.273 -0.036 -3.173 1.00 94.00 105 VAL A CA 1
ATOM 813 C C . VAL A 1 105 ? -7.510 0.882 -4.375 1.00 94.00 105 VAL A C 1
ATOM 815 O O . VAL A 1 105 ? -7.427 0.419 -5.513 1.00 94.00 105 VAL A O 1
ATOM 818 N N . ARG A 1 106 ? -7.668 2.196 -4.154 1.00 92.75 106 ARG A N 1
ATOM 819 C CA . ARG A 1 106 ? -7.745 3.183 -5.248 1.00 92.75 106 ARG A CA 1
ATOM 820 C C . ARG A 1 106 ? -6.527 3.124 -6.167 1.00 92.75 106 ARG A C 1
ATOM 822 O O . ARG A 1 106 ? -6.687 3.151 -7.384 1.00 92.75 106 ARG A O 1
ATOM 829 N N . TYR A 1 107 ? -5.319 3.012 -5.610 1.00 91.31 107 TYR A N 1
ATOM 830 C CA . TYR A 1 107 ? -4.096 2.855 -6.406 1.00 91.31 107 TYR A CA 1
ATOM 831 C C . TYR A 1 107 ? -4.063 1.547 -7.199 1.00 91.31 107 TYR A C 1
ATOM 833 O O . TYR A 1 107 ? -3.550 1.527 -8.317 1.00 91.31 107 TYR A O 1
ATOM 841 N N . ALA A 1 108 ? -4.598 0.462 -6.637 1.00 87.44 108 ALA A N 1
ATOM 842 C CA . ALA A 1 108 ? -4.703 -0.821 -7.322 1.00 87.44 108 ALA A CA 1
ATOM 843 C C . ALA A 1 108 ? -5.764 -0.815 -8.442 1.00 87.44 108 ALA A C 1
ATOM 845 O O . ALA A 1 108 ? -5.745 -1.709 -9.288 1.00 87.44 108 ALA A O 1
ATOM 846 N N . ASN A 1 109 ? -6.631 0.206 -8.480 1.00 81.69 109 ASN A N 1
ATOM 847 C CA . ASN A 1 109 ? -7.727 0.363 -9.436 1.00 81.69 109 ASN A CA 1
ATOM 848 C C . ASN A 1 109 ? -8.723 -0.815 -9.382 1.00 81.69 109 ASN A C 1
ATOM 850 O O . ASN A 1 109 ? -9.145 -1.323 -10.425 1.00 81.69 109 ASN A O 1
ATOM 854 N N . VAL A 1 110 ? -9.037 -1.268 -8.160 1.00 65.81 110 VAL A N 1
ATOM 855 C CA . VAL A 1 110 ? -9.957 -2.380 -7.847 1.00 65.81 110 VAL A CA 1
ATOM 856 C C . VAL A 1 110 ? -11.144 -1.875 -7.039 1.00 65.81 110 VAL A C 1
ATOM 858 O O . VAL A 1 110 ? -10.942 -0.933 -6.243 1.00 65.81 110 VAL A O 1
#